Protein AF-A0A2Z6NU30-F1 (afdb_monomer_lite)

Secondary structure (DSSP, 8-state):
-HHHHHHHHTS-HHHHGGGB---TT-SEEEEESS-TTT-SS----EEEEE--SSSTTTGGGS--SSTHHHHHHHHHH-

Sequence (78 aa):
MMNVSKEFFNLPESERMKNYSDDPLKTTRLSTSFNVKTEKVSNWRDYLRLHCHPLEDYVHEWPSNPPSFRFKNYNFFI

Foldseek 3Di:
DVVLVVQQVPDPPVLLCVQDDPDPPDQWHKDQFDDPPPDPDGDGDIDIHHDCVVPVVTLVVYRCPVVCNSVVVVVVSD

Structure (mmCIF, N/CA/C/O backbone):
data_AF-A0A2Z6NU30-F1
#
_entry.id   AF-A0A2Z6NU30-F1
#
loop_
_atom_site.group_PDB
_atom_site.id
_atom_site.type_symbol
_atom_site.label_atom_id
_atom_site.label_alt_id
_atom_site.label_comp_id
_atom_site.label_asym_id
_atom_site.label_entity_id
_atom_site.label_seq_id
_atom_site.pdbx_PDB_ins_code
_atom_site.Cartn_x
_atom_site.Cartn_y
_atom_site.Cartn_z
_atom_site.occupancy
_atom_site.B_iso_or_equiv
_atom_site.auth_seq_id
_atom_site.auth_comp_id
_atom_site.auth_asym_id
_atom_site.auth_atom_id
_atom_site.pdbx_PDB_model_num
ATOM 1 N N . MET A 1 1 ? -15.014 6.646 -1.177 1.00 71.62 1 MET A N 1
ATOM 2 C CA . MET A 1 1 ? -13.540 6.512 -1.176 1.00 71.62 1 MET A CA 1
ATOM 3 C C . MET A 1 1 ? -12.863 6.995 0.104 1.00 71.62 1 MET A C 1
ATOM 5 O O . MET A 1 1 ? -12.272 6.161 0.775 1.00 71.62 1 MET A O 1
ATOM 9 N N . MET A 1 2 ? -12.988 8.268 0.511 1.00 81.12 2 MET A N 1
ATOM 10 C CA . MET A 1 2 ? -12.262 8.795 1.688 1.00 81.12 2 MET A CA 1
ATOM 11 C C . MET A 1 2 ? -12.422 7.978 2.981 1.00 81.12 2 MET A C 1
ATOM 13 O O . MET A 1 2 ? -11.436 7.771 3.678 1.00 81.12 2 MET A O 1
ATO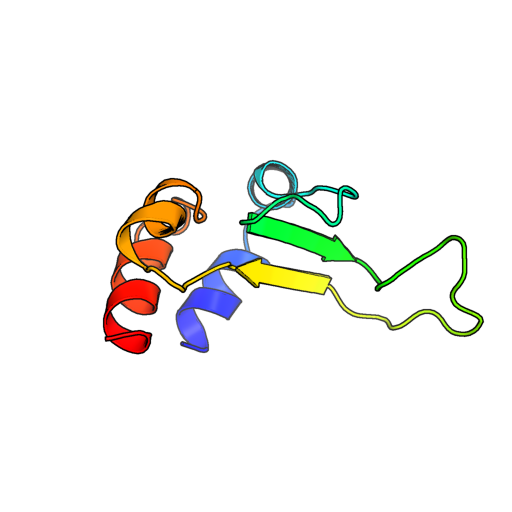M 17 N N . ASN A 1 3 ? -13.624 7.486 3.297 1.00 86.00 3 ASN A N 1
ATOM 18 C CA . ASN A 1 3 ? -13.837 6.713 4.528 1.00 86.00 3 ASN A CA 1
ATOM 19 C C . ASN A 1 3 ? -13.064 5.389 4.535 1.00 86.00 3 ASN A C 1
ATOM 21 O O . ASN A 1 3 ? -12.491 5.033 5.551 1.00 86.00 3 ASN A O 1
ATOM 25 N N . VAL A 1 4 ? -12.967 4.710 3.393 1.00 86.75 4 VAL A N 1
ATOM 26 C CA . VAL A 1 4 ? -12.248 3.431 3.270 1.00 86.75 4 VAL A CA 1
ATOM 27 C C . VAL A 1 4 ? -10.749 3.623 3.396 1.00 86.75 4 VAL A C 1
ATOM 29 O O . VAL A 1 4 ? -10.078 2.856 4.078 1.00 86.75 4 VAL A O 1
ATOM 32 N N . SER A 1 5 ? -10.226 4.673 2.762 1.00 86.56 5 SER A N 1
ATOM 33 C CA . SER A 1 5 ? -8.824 5.045 2.913 1.00 86.56 5 SER A CA 1
ATOM 34 C C . SER A 1 5 ? -8.517 5.386 4.373 1.00 86.56 5 SER A C 1
ATOM 36 O O . SER A 1 5 ? -7.535 4.890 4.911 1.00 86.56 5 SER A O 1
ATOM 38 N N . LYS A 1 6 ? -9.380 6.168 5.040 1.00 89.88 6 LYS A N 1
ATOM 39 C CA . LYS A 1 6 ? -9.241 6.477 6.472 1.00 89.88 6 LYS A CA 1
ATOM 40 C C . LYS A 1 6 ? -9.270 5.217 7.336 1.00 89.88 6 LYS A C 1
ATOM 42 O O . LYS A 1 6 ? -8.399 5.060 8.178 1.00 89.88 6 LYS A O 1
ATOM 47 N N . GLU A 1 7 ? -10.231 4.320 7.111 1.00 92.12 7 GLU A N 1
ATOM 48 C CA . GLU A 1 7 ? -10.329 3.041 7.823 1.00 92.12 7 GLU A CA 1
ATOM 49 C C . GLU A 1 7 ? -9.032 2.230 7.680 1.00 92.12 7 GLU A C 1
ATOM 51 O O . GLU A 1 7 ? -8.491 1.793 8.688 1.00 92.12 7 GLU A O 1
ATOM 56 N N . PHE A 1 8 ? -8.488 2.097 6.464 1.00 92.44 8 PHE A N 1
ATOM 57 C CA . PHE A 1 8 ? -7.231 1.382 6.221 1.00 92.44 8 PHE A CA 1
ATOM 58 C C . PHE A 1 8 ? -6.027 2.032 6.920 1.00 92.44 8 PHE A C 1
ATOM 60 O O . PHE A 1 8 ? -5.267 1.348 7.600 1.00 92.44 8 PHE A O 1
ATOM 67 N N . PHE A 1 9 ? -5.838 3.349 6.783 1.00 91.69 9 PHE A N 1
ATOM 68 C CA . PHE A 1 9 ? -4.676 4.025 7.376 1.00 91.69 9 PHE A CA 1
ATOM 69 C C . PHE A 1 9 ? -4.748 4.141 8.904 1.00 91.69 9 PHE A C 1
ATOM 71 O O . PHE A 1 9 ? -3.696 4.284 9.525 1.00 91.69 9 PHE A O 1
ATOM 78 N N . ASN A 1 10 ? -5.945 4.022 9.489 1.00 92.94 10 ASN A N 1
ATOM 79 C CA . ASN A 1 10 ? -6.167 3.936 10.934 1.00 92.94 10 ASN A CA 1
ATOM 80 C C . ASN A 1 10 ? -6.006 2.513 11.499 1.00 92.94 10 ASN A C 1
ATOM 82 O O . ASN A 1 10 ? -6.111 2.338 12.714 1.00 92.94 10 ASN A O 1
ATOM 86 N N . LEU A 1 11 ? -5.782 1.493 10.662 1.00 92.62 11 LEU A N 1
ATOM 87 C CA . LEU A 1 11 ? -5.494 0.147 11.153 1.00 92.62 11 LEU A CA 1
ATOM 88 C C . LEU A 1 11 ? -4.172 0.115 11.938 1.00 92.62 11 LEU A C 1
ATO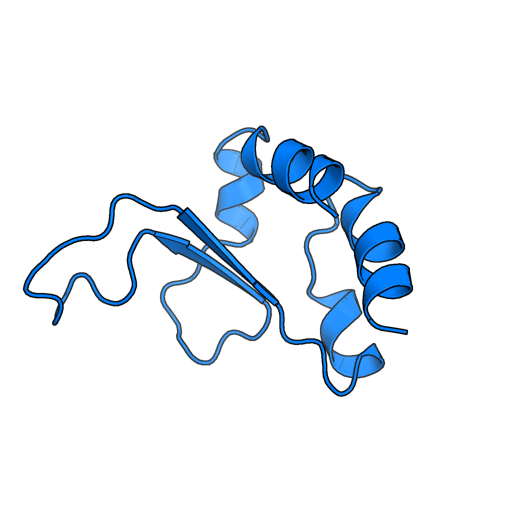M 90 O O . LEU A 1 11 ? -3.271 0.920 11.672 1.00 92.62 11 LEU A O 1
ATOM 94 N N . PRO A 1 12 ? -4.015 -0.857 12.858 1.00 93.12 12 PRO A N 1
ATOM 95 C CA . PRO A 1 12 ? -2.738 -1.110 13.507 1.00 93.12 12 PRO A CA 1
ATOM 96 C C . PRO A 1 12 ? -1.616 -1.276 12.484 1.00 93.12 12 PRO A C 1
ATOM 98 O O . PRO A 1 12 ? -1.819 -1.808 11.390 1.00 93.12 12 PRO A O 1
ATOM 101 N N . GLU A 1 13 ? -0.409 -0.859 12.854 1.00 89.25 13 GLU A N 1
ATOM 102 C CA . GLU A 1 13 ? 0.771 -0.990 12.001 1.00 89.25 13 GLU A CA 1
ATOM 103 C C . GLU A 1 13 ? 0.963 -2.426 11.498 1.00 89.25 13 GLU A C 1
ATOM 105 O O . GLU A 1 13 ? 1.179 -2.622 10.309 1.00 89.25 13 GLU A O 1
ATOM 110 N N . SER A 1 14 ? 0.760 -3.430 12.354 1.00 91.38 14 SER A N 1
ATOM 111 C CA . SER A 1 14 ? 0.849 -4.850 11.991 1.00 91.38 14 SER A CA 1
ATOM 112 C C . SER A 1 14 ? -0.071 -5.258 10.836 1.00 91.38 14 SER A C 1
ATOM 114 O O . SER A 1 14 ? 0.300 -6.108 10.031 1.00 91.38 14 SER A O 1
ATOM 116 N N . GLU A 1 15 ? -1.256 -4.655 10.725 1.00 91.75 15 GLU A N 1
ATOM 117 C CA . GLU A 1 15 ? -2.186 -4.905 9.623 1.00 91.75 15 GLU A CA 1
ATOM 118 C C . GLU A 1 15 ? -1.738 -4.186 8.351 1.00 91.75 15 GLU A C 1
ATOM 120 O O . GLU A 1 15 ? -1.699 -4.792 7.282 1.00 91.75 15 GLU A O 1
ATOM 125 N N . ARG A 1 16 ? -1.334 -2.915 8.469 1.00 91.44 16 ARG A N 1
ATOM 1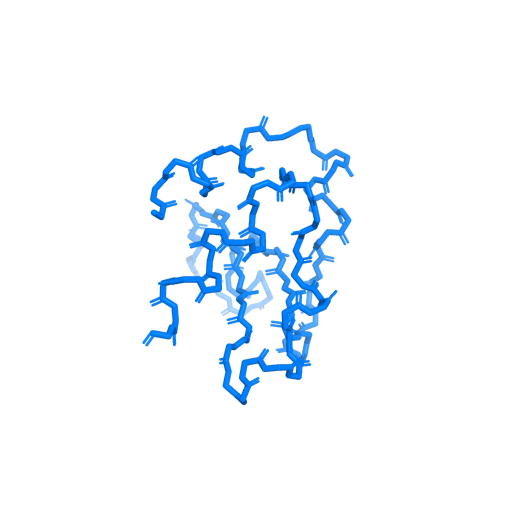26 C CA . ARG A 1 16 ? -0.868 -2.106 7.331 1.00 91.44 16 ARG A CA 1
ATOM 127 C C . ARG A 1 16 ? 0.414 -2.678 6.718 1.00 91.44 16 ARG A C 1
ATOM 129 O O . ARG A 1 16 ? 0.547 -2.738 5.496 1.00 91.44 16 ARG A O 1
ATOM 136 N N . MET A 1 17 ? 1.320 -3.176 7.557 1.00 90.44 17 MET A N 1
ATOM 137 C CA . MET A 1 17 ? 2.602 -3.752 7.148 1.00 90.44 17 MET A CA 1
ATOM 138 C C . MET A 1 17 ? 2.460 -5.032 6.319 1.00 90.44 17 MET A C 1
ATOM 140 O O . MET A 1 17 ? 3.356 -5.341 5.539 1.00 90.44 17 MET A O 1
ATOM 144 N N . LYS A 1 18 ? 1.316 -5.731 6.369 1.00 90.75 18 LYS A N 1
ATOM 145 C CA . LYS A 1 18 ? 1.036 -6.864 5.462 1.00 90.75 18 LYS A CA 1
ATOM 146 C C . LYS A 1 18 ? 1.044 -6.446 3.992 1.00 90.75 18 LYS A C 1
ATOM 148 O O . LYS A 1 18 ? 1.355 -7.246 3.113 1.00 90.75 18 LYS A O 1
ATOM 153 N N . ASN A 1 19 ? 0.694 -5.190 3.725 1.00 89.69 19 ASN A N 1
ATOM 154 C CA . ASN A 1 19 ? 0.689 -4.619 2.388 1.00 89.69 19 ASN A CA 1
ATOM 155 C C . ASN A 1 19 ? 1.979 -3.853 2.069 1.00 89.69 19 ASN A C 1
ATOM 157 O O . ASN A 1 19 ? 2.118 -3.396 0.937 1.00 89.69 19 ASN A O 1
ATOM 161 N N . TYR A 1 20 ? 2.918 -3.711 3.011 1.00 89.88 20 TYR A N 1
ATOM 162 C CA . TYR A 1 20 ? 4.164 -2.979 2.785 1.00 89.88 20 TYR A CA 1
ATOM 163 C C . TYR A 1 20 ? 5.058 -3.689 1.765 1.00 89.88 20 TYR A C 1
ATOM 165 O O . TYR A 1 20 ? 5.203 -4.915 1.786 1.00 89.88 20 TYR A O 1
ATOM 173 N N . SER A 1 21 ? 5.645 -2.925 0.843 1.00 88.19 21 SER A N 1
ATOM 174 C CA . SER A 1 21 ? 6.667 -3.436 -0.069 1.00 88.19 21 SER A CA 1
ATOM 175 C C . SER A 1 21 ? 7.471 -2.315 -0.719 1.00 88.19 21 SER A C 1
ATOM 177 O O . SER A 1 21 ? 6.899 -1.369 -1.262 1.00 88.19 21 SER A O 1
ATOM 179 N N . ASP A 1 22 ? 8.792 -2.490 -0.752 1.00 83.31 22 ASP A N 1
ATOM 180 C CA . ASP A 1 22 ? 9.713 -1.604 -1.473 1.00 83.31 22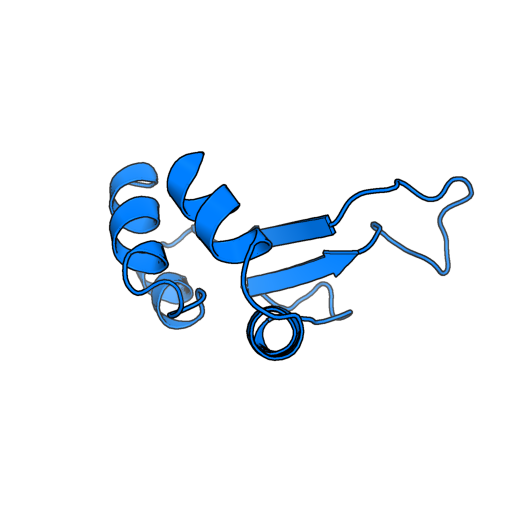 ASP A CA 1
ATOM 181 C C . ASP A 1 22 ? 9.784 -1.909 -2.981 1.00 83.31 22 ASP A C 1
ATOM 183 O O . ASP A 1 22 ? 10.298 -1.101 -3.754 1.00 83.31 22 ASP A O 1
ATOM 187 N N . ASP A 1 23 ? 9.245 -3.049 -3.429 1.00 85.44 23 ASP A N 1
ATOM 188 C CA . ASP A 1 23 ? 9.312 -3.475 -4.828 1.00 85.44 23 ASP A CA 1
ATOM 189 C C . ASP A 1 23 ? 8.361 -2.637 -5.711 1.00 85.44 23 ASP A C 1
ATOM 191 O O . ASP A 1 23 ? 7.143 -2.653 -5.483 1.00 85.44 23 ASP A O 1
ATOM 195 N N . PRO A 1 24 ? 8.866 -1.874 -6.706 1.00 81.88 24 PRO A N 1
ATOM 196 C CA . PRO A 1 24 ? 8.047 -1.099 -7.647 1.00 81.88 24 PRO A CA 1
ATOM 197 C C . PRO A 1 24 ? 7.154 -1.934 -8.553 1.00 81.88 24 PRO A C 1
ATOM 199 O O . PRO A 1 24 ? 6.161 -1.400 -9.056 1.00 81.88 24 PRO A O 1
ATOM 202 N N . LEU A 1 25 ? 7.482 -3.211 -8.738 1.00 85.81 25 LEU A N 1
ATOM 203 C CA . LEU A 1 25 ? 6.723 -4.136 -9.569 1.00 85.81 25 LEU A CA 1
ATOM 204 C C . LEU A 1 25 ? 5.514 -4.713 -8.834 1.00 85.81 25 LEU A C 1
ATOM 206 O O . LEU A 1 25 ? 4.601 -5.225 -9.481 1.00 85.81 25 LEU A O 1
ATOM 210 N N . LYS A 1 26 ? 5.457 -4.586 -7.500 1.00 88.50 26 LYS A N 1
ATOM 211 C CA . LYS A 1 26 ? 4.299 -5.038 -6.734 1.00 88.50 26 LYS A CA 1
ATOM 212 C C . LYS A 1 26 ? 3.084 -4.157 -7.036 1.00 88.50 26 LYS A C 1
ATOM 214 O O . LYS A 1 26 ? 3.061 -2.949 -6.786 1.00 88.50 26 LYS A O 1
ATOM 219 N N . THR A 1 27 ? 2.067 -4.815 -7.561 1.00 89.25 27 THR A N 1
ATOM 220 C CA . THR A 1 27 ? 0.773 -4.310 -8.041 1.00 89.25 27 THR A CA 1
ATOM 221 C C . THR A 1 27 ? -0.071 -3.669 -6.941 1.00 89.25 27 THR A C 1
ATOM 223 O O . THR A 1 27 ? -0.703 -2.633 -7.161 1.00 89.25 27 THR A O 1
ATOM 226 N N . THR A 1 28 ? -0.032 -4.243 -5.736 1.00 91.06 28 THR A N 1
ATOM 227 C CA . THR A 1 28 ? -0.629 -3.678 -4.523 1.00 91.06 28 THR A CA 1
ATOM 228 C C . THR A 1 28 ? 0.427 -3.515 -3.441 1.00 91.06 28 THR A C 1
ATOM 230 O O . THR A 1 28 ? 0.944 -4.502 -2.909 1.00 91.06 28 THR A O 1
ATOM 233 N N . ARG A 1 29 ? 0.744 -2.262 -3.098 1.00 92.19 29 ARG A N 1
ATOM 234 C CA . ARG A 1 29 ? 1.778 -1.962 -2.100 1.00 92.19 29 ARG A CA 1
ATOM 235 C C . ARG A 1 29 ? 1.513 -0.696 -1.301 1.00 92.19 29 ARG A C 1
ATOM 237 O O . ARG A 1 29 ? 1.163 0.348 -1.855 1.00 92.19 29 ARG A O 1
ATOM 244 N N . LEU A 1 30 ? 1.724 -0.804 0.002 1.00 91.12 30 LEU A N 1
ATOM 245 C CA . LEU A 1 30 ? 1.904 0.309 0.919 1.00 91.12 30 LEU A CA 1
ATOM 246 C C . LEU A 1 30 ? 3.377 0.721 0.885 1.00 91.12 30 LEU A C 1
ATOM 248 O O . LEU A 1 30 ? 4.264 -0.130 0.936 1.00 91.12 30 LEU A O 1
ATOM 252 N N . SER A 1 31 ? 3.628 2.019 0.788 1.00 87.44 31 SER A N 1
ATOM 253 C CA . SER A 1 31 ? 4.974 2.579 0.754 1.00 87.44 31 SER A CA 1
ATOM 254 C C . SER A 1 31 ? 4.996 3.931 1.465 1.00 87.44 31 SER A C 1
ATOM 256 O O . SER A 1 31 ? 3.984 4.640 1.524 1.00 87.44 31 SER A O 1
ATOM 258 N N . THR A 1 32 ? 6.153 4.263 2.026 1.00 80.94 32 THR A N 1
ATOM 259 C CA . THR A 1 32 ? 6.431 5.527 2.704 1.00 80.94 32 THR A CA 1
ATOM 260 C C . THR A 1 32 ? 7.574 6.194 1.936 1.00 80.94 32 THR A C 1
ATOM 262 O O . THR A 1 32 ? 8.639 5.603 1.776 1.00 80.94 32 THR A O 1
ATOM 265 N N . SER A 1 33 ? 7.347 7.396 1.386 1.00 69.81 33 SER A N 1
ATOM 266 C CA . SER A 1 33 ? 8.226 8.070 0.395 1.00 69.81 33 SER A CA 1
ATOM 267 C C . SER A 1 33 ? 8.399 7.331 -0.953 1.00 69.81 33 SER A C 1
ATOM 269 O O . SER A 1 33 ? 8.051 6.160 -1.087 1.00 69.81 33 SER A O 1
ATOM 271 N N . PHE A 1 34 ? 8.832 8.027 -2.014 1.00 62.38 34 PHE A N 1
ATOM 272 C CA . PHE A 1 34 ? 8.853 7.446 -3.367 1.00 62.38 34 PHE A CA 1
ATOM 273 C C . PHE A 1 34 ? 10.199 6.791 -3.691 1.00 62.38 34 PHE A C 1
ATOM 275 O O . PHE A 1 34 ? 10.243 5.913 -4.555 1.00 62.38 34 PHE A O 1
ATOM 282 N N . ASN A 1 35 ? 11.289 7.186 -3.016 1.00 60.31 35 ASN A N 1
ATOM 283 C CA . ASN A 1 35 ? 12.599 6.565 -3.196 1.00 60.31 35 ASN A CA 1
ATOM 284 C C . ASN A 1 35 ? 13.639 7.080 -2.178 1.00 60.31 35 ASN A C 1
ATOM 286 O O . ASN A 1 35 ? 14.436 7.967 -2.484 1.00 60.31 35 ASN A O 1
ATOM 290 N N . VAL A 1 36 ? 13.711 6.482 -0.984 1.00 60.25 36 VAL A N 1
ATOM 291 C CA . VAL A 1 36 ? 14.675 6.886 0.071 1.00 60.25 36 VAL A CA 1
ATOM 292 C C . VAL A 1 36 ? 16.131 6.930 -0.436 1.00 60.25 36 VAL A C 1
ATOM 294 O O . VAL A 1 36 ? 16.947 7.694 0.069 1.00 60.25 36 VAL A O 1
ATOM 297 N N . LYS A 1 37 ? 16.469 6.133 -1.461 1.00 60.41 37 LYS A N 1
ATOM 298 C CA . LYS A 1 37 ? 17.827 6.046 -2.025 1.00 60.41 37 LYS A CA 1
ATOM 299 C C . LYS A 1 37 ? 18.169 7.122 -3.061 1.00 60.41 37 LYS A C 1
ATOM 301 O O . LYS A 1 37 ? 19.351 7.342 -3.305 1.00 60.41 37 LYS A O 1
ATOM 306 N N . THR A 1 38 ? 17.185 7.762 -3.696 1.00 61.94 38 THR A N 1
ATOM 307 C CA . THR A 1 38 ? 17.431 8.725 -4.792 1.00 61.94 38 THR A CA 1
ATOM 308 C C . THR A 1 38 ? 16.724 10.066 -4.613 1.00 61.94 38 THR A C 1
ATOM 310 O O . THR A 1 38 ? 16.992 10.999 -5.370 1.00 61.94 38 THR A O 1
ATOM 313 N N . GLU A 1 39 ? 15.818 10.194 -3.645 1.00 65.31 39 GLU A N 1
ATOM 314 C CA . GLU A 1 39 ? 15.118 11.447 -3.377 1.00 65.31 39 GLU A CA 1
ATOM 315 C C . GLU A 1 39 ? 16.026 12.442 -2.641 1.00 65.31 39 GLU A C 1
ATOM 317 O O . GLU A 1 39 ? 16.608 12.144 -1.603 1.00 65.31 39 GLU A O 1
ATOM 322 N N . LYS A 1 40 ? 16.126 13.667 -3.176 1.00 65.38 40 LYS A N 1
ATOM 323 C CA . LYS A 1 40 ? 16.791 14.799 -2.503 1.00 65.38 40 LYS A CA 1
ATOM 324 C C . LYS A 1 40 ? 15.916 15.442 -1.421 1.00 65.38 40 LYS A C 1
ATOM 326 O O . LYS A 1 40 ? 16.424 16.204 -0.606 1.00 65.38 40 LYS A O 1
ATOM 331 N N . VAL A 1 41 ? 14.608 15.175 -1.449 1.00 70.38 41 VAL A N 1
ATOM 332 C CA . VAL A 1 41 ? 13.611 15.705 -0.514 1.00 70.38 41 VAL A CA 1
ATOM 333 C C . VAL A 1 41 ? 12.646 14.580 -0.171 1.00 70.38 41 VAL A C 1
ATOM 335 O O . VAL A 1 41 ? 11.951 14.073 -1.051 1.00 70.38 41 VAL A O 1
ATOM 338 N N . SER A 1 42 ? 12.601 14.198 1.101 1.00 67.56 42 SER A N 1
ATOM 339 C CA . SER A 1 42 ? 11.649 13.204 1.590 1.00 67.56 42 SER A CA 1
ATOM 340 C C . SER A 1 42 ? 10.257 13.817 1.689 1.00 67.56 42 SER A C 1
ATOM 342 O O . SER A 1 42 ? 10.058 14.829 2.361 1.00 67.56 42 SER A O 1
ATOM 344 N N . ASN A 1 43 ? 9.275 13.180 1.055 1.00 70.12 43 ASN A N 1
ATOM 345 C CA . ASN A 1 43 ? 7.872 13.532 1.242 1.00 70.12 43 ASN A CA 1
ATOM 346 C C . ASN A 1 43 ? 7.334 12.847 2.502 1.00 70.12 43 ASN A C 1
ATOM 348 O O . ASN A 1 43 ? 7.354 11.620 2.596 1.00 70.12 43 ASN A O 1
ATOM 352 N N . TRP A 1 44 ? 6.818 13.631 3.453 1.00 77.88 44 TRP A N 1
ATOM 353 C CA . TRP A 1 44 ? 6.151 13.099 4.645 1.00 77.88 44 TRP A CA 1
ATOM 354 C C . TRP A 1 44 ? 4.756 12.584 4.279 1.00 77.88 44 TRP A C 1
ATOM 356 O O . TRP A 1 44 ? 3.748 13.280 4.428 1.00 77.88 44 TRP A O 1
ATOM 366 N N . ARG A 1 45 ? 4.703 11.379 3.709 1.00 84.69 45 ARG A N 1
ATOM 367 C CA . ARG A 1 45 ? 3.457 10.749 3.282 1.00 84.69 45 ARG A CA 1
ATOM 368 C C . ARG A 1 45 ? 3.586 9.233 3.196 1.00 84.69 45 ARG A C 1
ATOM 370 O O . ARG A 1 45 ? 4.478 8.714 2.525 1.00 84.69 45 ARG A O 1
ATOM 377 N N . ASP A 1 46 ? 2.559 8.575 3.715 1.00 87.75 46 ASP A N 1
ATOM 378 C CA . ASP A 1 46 ? 2.258 7.178 3.432 1.00 87.75 46 ASP A CA 1
ATOM 379 C C . ASP A 1 46 ? 1.242 7.102 2.288 1.00 87.75 46 ASP A C 1
ATOM 381 O O . ASP A 1 46 ? 0.294 7.896 2.211 1.00 87.75 46 ASP A O 1
ATOM 385 N N . TYR A 1 47 ? 1.423 6.151 1.375 1.00 89.69 47 TYR A N 1
ATOM 386 C CA . TYR A 1 47 ? 0.468 5.915 0.297 1.00 89.69 47 TYR A CA 1
ATOM 387 C C . TYR A 1 47 ? 0.319 4.428 -0.016 1.00 89.69 47 TYR A C 1
ATOM 389 O O . TYR A 1 47 ? 1.259 3.643 0.074 1.00 89.69 47 TYR A O 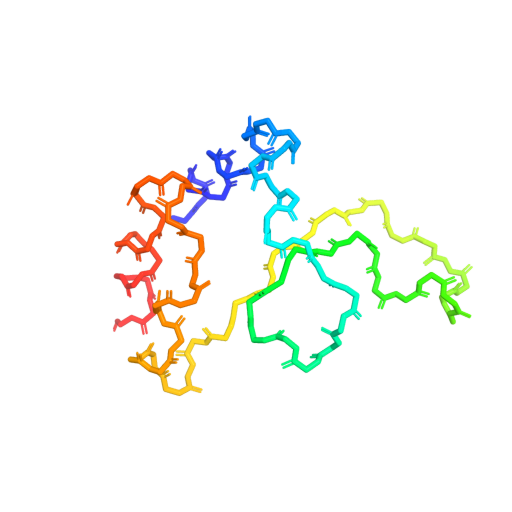1
ATOM 397 N N . LEU A 1 48 ? -0.894 4.055 -0.415 1.00 91.69 48 LEU A N 1
ATOM 398 C CA . LEU A 1 48 ? -1.234 2.723 -0.891 1.00 91.69 48 LEU A CA 1
ATOM 399 C C . LEU A 1 48 ? -1.466 2.816 -2.398 1.00 91.69 48 LEU A C 1
ATOM 401 O O . LEU A 1 48 ? -2.348 3.550 -2.847 1.00 91.69 48 LEU A O 1
ATOM 405 N N . ARG A 1 49 ? -0.659 2.096 -3.175 1.00 91.00 49 ARG A N 1
ATOM 406 C CA . ARG A 1 49 ? -0.813 1.973 -4.626 1.00 91.00 49 ARG A CA 1
ATOM 407 C C . ARG A 1 49 ? -1.604 0.708 -4.935 1.00 91.00 49 ARG A C 1
ATOM 409 O O . ARG A 1 49 ? -1.277 -0.353 -4.409 1.00 91.00 49 ARG A O 1
ATOM 416 N N . LEU A 1 50 ? -2.607 0.846 -5.798 1.00 90.94 50 LEU A N 1
ATOM 417 C CA . LEU A 1 50 ? -3.463 -0.238 -6.270 1.00 90.94 50 LEU A CA 1
ATOM 418 C C . LEU A 1 50 ? -3.447 -0.247 -7.797 1.00 90.94 50 LEU A C 1
ATOM 420 O O . LEU A 1 50 ? -3.768 0.763 -8.427 1.00 90.94 50 LEU A O 1
ATOM 424 N N . HIS A 1 51 ? -3.084 -1.377 -8.391 1.00 90.44 51 HIS A N 1
ATOM 425 C CA . HIS A 1 51 ? -3.395 -1.638 -9.790 1.00 90.44 51 HIS A CA 1
ATOM 426 C C . HIS A 1 51 ? -4.886 -1.971 -9.918 1.00 90.44 51 HIS A C 1
ATOM 428 O O . HIS A 1 51 ? -5.458 -2.639 -9.057 1.00 90.44 51 HIS A O 1
ATOM 434 N N . CYS A 1 52 ? -5.524 -1.440 -10.959 1.00 88.88 52 CYS A N 1
ATOM 435 C CA . CYS A 1 52 ? -6.972 -1.535 -11.164 1.00 88.88 52 CYS A CA 1
ATOM 436 C C . CYS A 1 52 ? -7.370 -1.794 -12.625 1.00 88.88 52 CYS A C 1
ATOM 438 O O . CYS A 1 52 ? -8.560 -1.788 -12.925 1.00 88.88 52 CYS A O 1
ATOM 440 N N . HIS A 1 53 ? -6.411 -2.023 -13.532 1.00 86.94 53 HIS A N 1
ATOM 441 C CA . HIS A 1 53 ? -6.710 -2.287 -14.939 1.00 86.94 53 HIS A CA 1
ATOM 442 C C . HIS A 1 53 ? -5.821 -3.391 -15.533 1.00 86.94 53 HIS A C 1
ATOM 444 O O . HIS A 1 53 ? -4.607 -3.172 -15.608 1.00 86.94 53 HIS A O 1
ATOM 450 N N . PRO A 1 54 ? -6.406 -4.515 -15.994 1.00 90.12 54 PRO A N 1
ATOM 451 C CA . PRO A 1 54 ? -7.825 -4.890 -15.861 1.00 90.12 54 PRO A CA 1
ATOM 452 C C . PRO A 1 54 ? -8.201 -5.208 -14.400 1.00 90.12 54 PRO A C 1
ATOM 454 O O . PRO A 1 54 ? -7.388 -5.702 -13.628 1.00 90.12 54 PRO A O 1
ATOM 457 N N . LEU A 1 55 ? -9.421 -4.861 -13.986 1.00 86.31 55 LEU A N 1
ATOM 458 C CA . LEU A 1 55 ? -9.813 -4.851 -12.570 1.00 86.31 55 LEU A CA 1
ATOM 459 C C . LEU A 1 55 ? -9.856 -6.258 -11.949 1.00 86.31 55 LEU A C 1
ATOM 461 O O . LEU A 1 55 ? -9.396 -6.445 -10.821 1.00 86.31 55 LEU A O 1
ATOM 465 N N . GLU A 1 56 ? -10.370 -7.246 -12.687 1.00 87.19 56 GLU A N 1
ATOM 466 C CA . GLU A 1 56 ? -10.489 -8.639 -12.225 1.00 87.19 56 GLU A CA 1
ATOM 467 C C . GLU A 1 56 ? -9.141 -9.243 -11.801 1.00 87.19 56 GLU A C 1
ATOM 469 O O . GLU A 1 56 ? -9.067 -9.973 -10.806 1.00 87.19 56 GLU A O 1
ATOM 474 N N . ASP A 1 57 ? -8.067 -8.854 -12.489 1.00 89.12 57 ASP A N 1
ATOM 475 C CA . ASP A 1 57 ? -6.718 -9.376 -12.272 1.00 89.12 57 ASP A CA 1
ATOM 476 C C . ASP A 1 57 ? -6.056 -8.838 -10.999 1.00 89.12 57 ASP A C 1
ATOM 478 O O . ASP A 1 57 ? -5.068 -9.407 -10.555 1.00 89.12 57 ASP A O 1
ATOM 482 N N . TYR A 1 58 ? -6.574 -7.772 -10.375 1.00 88.50 58 TYR A N 1
ATOM 483 C CA . TYR A 1 58 ? -5.894 -7.131 -9.235 1.00 88.50 58 TYR A CA 1
ATOM 484 C C . TYR A 1 58 ? -6.722 -7.055 -7.954 1.00 88.50 58 TYR A C 1
ATOM 486 O O . TYR A 1 58 ? -6.157 -6.985 -6.861 1.00 88.50 58 TYR A O 1
ATOM 494 N N . VAL A 1 59 ? -8.055 -7.109 -8.033 1.00 88.12 59 VAL A N 1
ATOM 495 C CA . VAL A 1 59 ? -8.934 -6.977 -6.850 1.00 88.12 59 VAL A CA 1
ATOM 496 C C . VAL A 1 59 ? -8.626 -8.016 -5.767 1.00 88.12 59 VAL A C 1
ATOM 498 O O . VAL A 1 59 ? -8.776 -7.743 -4.572 1.00 88.12 59 VAL A O 1
ATOM 501 N N . HIS A 1 60 ? -8.177 -9.208 -6.162 1.00 87.50 60 HIS A N 1
ATOM 502 C CA . HIS A 1 60 ? -7.844 -10.284 -5.233 1.00 87.50 60 HIS A CA 1
ATOM 503 C C . HIS A 1 60 ? -6.588 -9.991 -4.390 1.00 87.50 60 HIS A C 1
ATOM 505 O O . HIS A 1 60 ? -6.469 -10.510 -3.276 1.00 87.50 60 HIS A O 1
ATOM 511 N N . GLU A 1 61 ? -5.704 -9.114 -4.871 1.00 88.62 61 GLU A N 1
ATOM 512 C CA . GLU A 1 61 ? -4.463 -8.702 -4.202 1.00 88.62 61 GLU A CA 1
ATOM 513 C C . GLU A 1 61 ? -4.659 -7.498 -3.270 1.00 88.62 61 GLU A C 1
ATOM 515 O O . GLU A 1 61 ? -3.811 -7.207 -2.422 1.00 88.62 61 GLU A O 1
ATOM 520 N N . TRP A 1 62 ? -5.785 -6.790 -3.397 1.00 91.06 62 TRP A N 1
ATOM 521 C CA . TRP A 1 62 ? -6.091 -5.623 -2.575 1.00 91.06 62 TRP A CA 1
ATOM 522 C C . TRP A 1 62 ? -6.246 -5.988 -1.092 1.00 91.06 62 TRP A C 1
ATOM 524 O O . TRP A 1 62 ? -6.634 -7.118 -0.773 1.00 91.06 62 TRP A O 1
ATOM 534 N N . PRO A 1 63 ? -6.023 -5.048 -0.153 1.00 91.06 63 PRO A N 1
ATOM 535 C CA . PRO A 1 63 ? -6.270 -5.290 1.265 1.00 91.06 63 PRO A CA 1
ATOM 536 C C . PRO A 1 63 ? -7.676 -5.851 1.514 1.00 91.06 63 PRO A C 1
ATOM 538 O O . PRO A 1 63 ? -8.665 -5.331 0.999 1.00 91.06 63 PRO A O 1
ATOM 541 N N . SER A 1 64 ? -7.764 -6.932 2.290 1.00 87.56 64 SER A N 1
ATOM 542 C CA . SER A 1 64 ? -9.034 -7.517 2.747 1.00 87.56 64 SER A CA 1
ATOM 543 C C . SER A 1 64 ? -9.521 -6.919 4.070 1.00 87.56 64 SER A C 1
ATOM 545 O O . SER A 1 64 ? -10.657 -7.162 4.469 1.00 87.56 64 SER A O 1
ATOM 547 N N . ASN A 1 65 ? -8.673 -6.138 4.744 1.00 87.00 65 ASN A N 1
ATOM 548 C CA . ASN A 1 65 ? -8.979 -5.412 5.967 1.00 87.00 65 ASN A CA 1
ATOM 549 C C . ASN A 1 65 ? -8.800 -3.905 5.696 1.00 87.00 65 ASN A C 1
ATOM 551 O O . ASN A 1 65 ? -7.725 -3.516 5.234 1.00 87.00 65 ASN A O 1
ATOM 555 N N . PRO A 1 66 ? -9.812 -3.051 5.936 1.00 87.81 66 PRO A N 1
ATOM 556 C CA . PRO A 1 66 ? -11.171 -3.376 6.386 1.00 87.81 66 PRO A CA 1
ATOM 557 C C . PRO A 1 66 ? -11.932 -4.261 5.376 1.00 87.81 66 PRO A C 1
ATOM 559 O O . PRO A 1 66 ? -11.693 -4.135 4.177 1.00 87.81 66 PRO A O 1
ATOM 562 N N . PRO A 1 67 ? -12.899 -5.103 5.799 1.00 83.56 67 PRO A N 1
ATOM 563 C CA . PRO A 1 67 ? -13.700 -5.929 4.878 1.00 83.56 67 PRO A CA 1
ATOM 564 C C . PRO A 1 67 ? -14.407 -5.110 3.791 1.00 83.56 67 PRO A C 1
ATOM 566 O O . PRO A 1 67 ? -14.641 -5.576 2.678 1.00 83.56 67 PRO A O 1
ATOM 569 N N . SER A 1 68 ? -14.703 -3.845 4.104 1.00 82.81 68 SER A N 1
ATOM 570 C CA . SER A 1 68 ? -15.324 -2.898 3.181 1.00 82.81 68 SER A CA 1
ATOM 571 C C . SER A 1 68 ? -14.374 -2.386 2.085 1.00 82.81 68 SER A C 1
ATOM 573 O O . SER A 1 68 ? -14.840 -1.770 1.125 1.00 82.81 68 SER A O 1
ATOM 575 N N . PHE A 1 69 ? -13.066 -2.660 2.195 1.00 87.38 69 PHE A N 1
ATOM 576 C C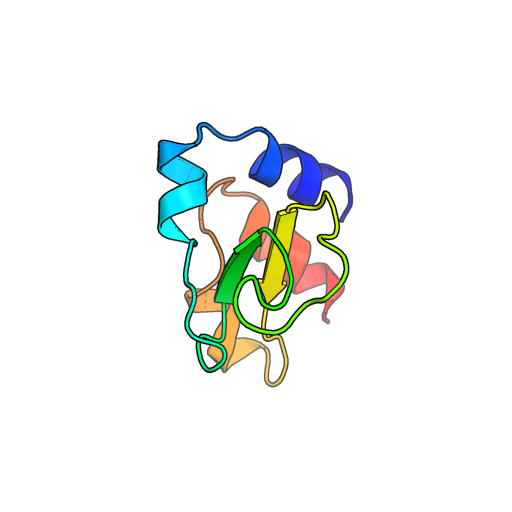A . PHE A 1 69 ? -12.031 -2.111 1.323 1.00 87.38 69 PHE A CA 1
ATOM 577 C C . PHE A 1 69 ? -12.226 -2.527 -0.131 1.00 87.38 69 PHE A C 1
ATOM 579 O O . PHE A 1 69 ? -12.395 -1.666 -0.993 1.00 87.38 69 PHE A O 1
ATOM 586 N N . ARG A 1 70 ? -12.261 -3.832 -0.414 1.00 84.44 70 ARG A N 1
ATOM 587 C CA . ARG A 1 70 ? -12.361 -4.334 -1.793 1.00 84.44 70 ARG A CA 1
ATOM 588 C C . ARG A 1 70 ? -13.669 -3.921 -2.457 1.00 84.44 70 ARG A C 1
ATOM 590 O O . ARG A 1 70 ? -13.639 -3.360 -3.542 1.00 84.44 70 ARG A O 1
ATOM 597 N N . PHE A 1 71 ? -14.799 -4.109 -1.776 1.00 81.12 71 PHE A N 1
ATOM 598 C CA . PHE A 1 71 ? -16.127 -3.823 -2.331 1.00 81.12 71 PHE A CA 1
ATOM 599 C C . PHE A 1 71 ? -16.332 -2.339 -2.668 1.00 81.12 71 PHE A C 1
ATOM 601 O O . PHE A 1 71 ? -16.825 -1.996 -3.741 1.00 81.12 71 PHE A O 1
ATOM 608 N N . LYS A 1 72 ? -15.942 -1.435 -1.761 1.00 79.81 72 LYS A N 1
ATOM 609 C CA . LYS A 1 72 ? -16.120 0.007 -1.979 1.00 79.81 72 LYS A CA 1
ATOM 610 C C . LYS A 1 72 ? -15.122 0.580 -2.992 1.00 79.81 72 LYS A C 1
ATOM 612 O O . LYS A 1 72 ? -15.453 1.578 -3.622 1.00 79.81 72 LYS A O 1
ATOM 617 N N . ASN A 1 73 ? -13.932 -0.014 -3.140 1.00 76.81 73 ASN A N 1
ATOM 618 C CA . ASN A 1 73 ? -13.008 0.350 -4.219 1.00 76.81 73 ASN A CA 1
ATOM 619 C C . ASN A 1 73 ? -13.485 -0.211 -5.566 1.00 76.81 73 ASN A C 1
ATOM 621 O O . ASN A 1 73 ? -13.470 0.515 -6.546 1.00 76.81 73 ASN A O 1
ATOM 625 N N . TYR A 1 74 ? -13.965 -1.457 -5.614 1.00 77.12 74 TYR A N 1
ATOM 626 C CA . TYR A 1 74 ? -14.474 -2.090 -6.835 1.00 77.12 74 TYR A CA 1
ATOM 627 C C . TYR A 1 74 ? -15.581 -1.241 -7.479 1.00 77.12 74 TYR A C 1
ATOM 629 O O . TYR A 1 74 ? -15.424 -0.816 -8.612 1.00 77.12 74 TYR A O 1
ATOM 637 N N . ASN A 1 75 ? -16.604 -0.845 -6.709 1.00 73.88 75 ASN A N 1
ATOM 638 C CA . ASN A 1 75 ? -17.681 0.049 -7.174 1.00 73.88 75 ASN A CA 1
ATOM 639 C C . ASN A 1 75 ? -17.230 1.457 -7.604 1.00 73.88 75 ASN A C 1
ATOM 641 O O . ASN A 1 75 ? -18.036 2.209 -8.134 1.00 73.88 75 ASN A O 1
ATOM 645 N N . PHE A 1 76 ? -16.002 1.872 -7.288 1.00 78.56 76 PHE A N 1
ATOM 646 C CA . PHE A 1 76 ? -15.478 3.166 -7.723 1.00 78.56 76 PHE A CA 1
ATOM 647 C C . PHE A 1 76 ? -14.785 3.084 -9.091 1.00 78.56 76 PHE A C 1
ATOM 649 O O . PHE A 1 76 ? -14.708 4.092 -9.786 1.00 78.56 76 PHE A O 1
ATOM 656 N N . PHE A 1 77 ? -14.247 1.916 -9.451 1.00 76.25 77 PHE A N 1
ATOM 657 C CA . PHE A 1 77 ? -13.492 1.709 -10.692 1.00 76.25 77 PHE A CA 1
ATOM 658 C C . PHE A 1 77 ? -14.334 1.135 -11.843 1.00 76.25 77 PHE A C 1
ATOM 660 O O . PHE A 1 77 ? -13.799 0.944 -12.934 1.00 76.25 77 PHE A O 1
ATOM 667 N N . ILE A 1 78 ? -15.618 0.871 -11.600 1.00 67.81 78 ILE A N 1
ATOM 668 C CA . ILE A 1 78 ? -16.626 0.424 -12.575 1.00 67.81 78 ILE A CA 1
ATOM 669 C C . ILE A 1 78 ? -17.606 1.573 -12.772 1.00 67.81 78 ILE A C 1
ATOM 671 O O . ILE A 1 78 ? -17.997 1.815 -13.932 1.00 67.81 78 ILE A O 1
#

pLDDT: mean 83.59, std 9.22, range [60.25, 93.12]

Radius of gyration: 13.08 Å; chains: 1; bounding box: 36×26×29 Å

InterPro domains:
  IPR026992 Non-haem dioxygenase, N-terminal domain [PF14226] (1-65)
  IPR027443 Isopenicillin N synthase-like superfamily [G3DSA:2.60.120.330] (1-77)

Organism: Trifolium subterraneum (NCBI:txid3900)